Protein AF-A0A6A4BLZ5-F1 (afdb_monomer_lite)

Organism: NCBI:txid129364

Structure (mmCIF, N/CA/C/O backbone):
data_AF-A0A6A4BLZ5-F1
#
_entry.id   AF-A0A6A4BLZ5-F1
#
loop_
_atom_site.group_PDB
_atom_site.id
_atom_site.type_symbol
_atom_site.label_atom_id
_atom_site.label_alt_id
_atom_site.label_comp_id
_atom_site.label_asym_id
_atom_site.label_entity_id
_atom_site.label_seq_id
_atom_site.pdbx_PDB_ins_code
_atom_site.Cartn_x
_atom_site.Cartn_y
_atom_site.Cartn_z
_atom_site.occupancy
_atom_site.B_iso_or_equiv
_atom_site.auth_seq_id
_atom_site.auth_comp_id
_atom_site.auth_asym_id
_atom_site.auth_atom_id
_atom_site.pdbx_PDB_model_num
ATOM 1 N N . MET A 1 1 ? 7.631 8.206 -16.250 1.00 63.62 1 MET A N 1
ATOM 2 C CA . MET A 1 1 ? 6.475 8.730 -15.490 1.00 63.62 1 MET A CA 1
ATOM 3 C C . MET A 1 1 ? 6.572 8.176 -14.085 1.00 63.62 1 MET A C 1
ATOM 5 O O . MET A 1 1 ? 6.847 6.991 -13.968 1.00 63.62 1 MET A O 1
ATOM 9 N N . ASP A 1 2 ? 6.411 9.007 -13.057 1.00 81.25 2 ASP A N 1
ATOM 10 C CA . ASP A 1 2 ? 6.379 8.543 -11.665 1.00 81.25 2 ASP A CA 1
ATOM 11 C C . ASP A 1 2 ? 5.072 7.752 -11.422 1.00 81.25 2 ASP A C 1
ATOM 13 O O . ASP A 1 2 ? 3.991 8.345 -11.517 1.00 81.25 2 ASP A O 1
ATOM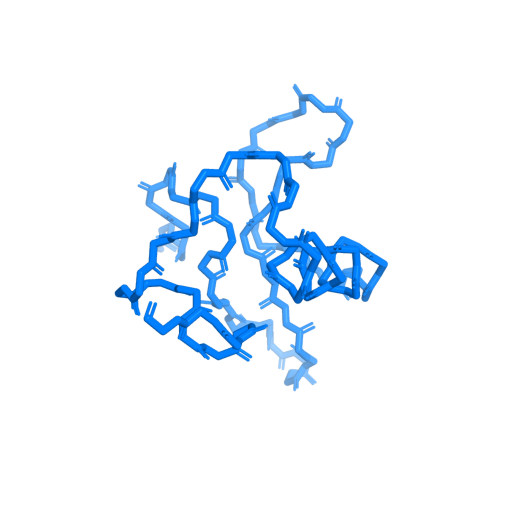 17 N N . PRO A 1 3 ? 5.134 6.427 -11.169 1.00 85.00 3 PRO A N 1
ATOM 18 C CA . PRO A 1 3 ? 3.946 5.595 -10.969 1.00 85.00 3 PRO A CA 1
ATOM 19 C C . PRO A 1 3 ? 3.223 5.902 -9.652 1.00 85.00 3 PRO A C 1
ATOM 21 O O . PRO A 1 3 ? 2.046 5.562 -9.512 1.00 85.00 3 PRO A O 1
ATOM 24 N N . CYS A 1 4 ? 3.907 6.538 -8.702 1.00 91.19 4 CYS A N 1
ATOM 25 C CA . CYS A 1 4 ? 3.381 6.804 -7.375 1.00 91.19 4 CYS A CA 1
ATOM 26 C C . CYS A 1 4 ? 2.788 8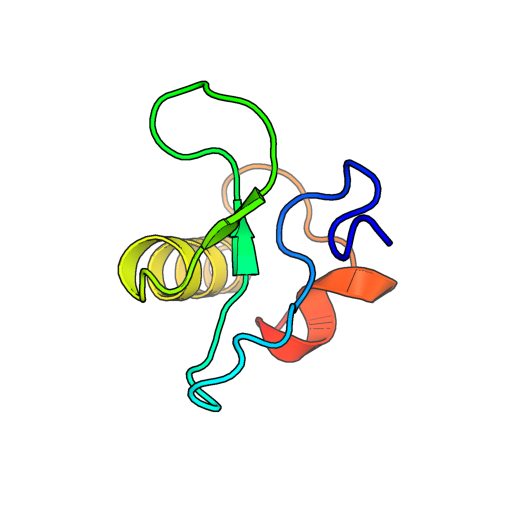.197 -7.246 1.00 91.19 4 CYS A C 1
ATOM 28 O O . CYS A 1 4 ? 1.851 8.362 -6.474 1.00 91.19 4 CYS A O 1
ATOM 30 N N . LYS A 1 5 ? 3.280 9.185 -8.006 1.00 90.62 5 LYS A N 1
ATOM 31 C CA . LYS A 1 5 ? 2.822 10.587 -7.938 1.00 90.62 5 LYS A CA 1
ATOM 32 C C . LYS A 1 5 ? 2.812 11.143 -6.502 1.00 90.62 5 LYS A C 1
ATOM 34 O O . LYS A 1 5 ? 1.984 11.981 -6.166 1.00 90.62 5 LYS A O 1
ATOM 39 N N . GLY A 1 6 ? 3.708 10.646 -5.647 1.00 90.31 6 GLY A N 1
ATOM 40 C CA . GLY A 1 6 ? 3.750 10.984 -4.220 1.00 90.31 6 GLY A CA 1
ATOM 41 C C . GLY A 1 6 ? 2.645 10.368 -3.348 1.00 90.31 6 GLY A C 1
ATOM 42 O O . GLY A 1 6 ? 2.559 10.707 -2.172 1.00 90.31 6 GLY A O 1
ATOM 43 N N . THR A 1 7 ? 1.821 9.459 -3.870 1.00 93.19 7 THR A N 1
ATOM 44 C CA . THR A 1 7 ? 0.745 8.795 -3.121 1.00 93.19 7 THR A CA 1
ATOM 45 C C . THR A 1 7 ? 1.226 7.469 -2.531 1.00 93.19 7 THR A C 1
ATOM 47 O O . THR A 1 7 ? 1.656 6.570 -3.258 1.00 93.19 7 THR A O 1
ATOM 50 N N . LEU A 1 8 ? 1.143 7.328 -1.204 1.00 93.38 8 LEU A N 1
ATOM 51 C CA . LEU A 1 8 ? 1.416 6.068 -0.505 1.00 93.38 8 LEU A CA 1
ATOM 52 C C . LEU A 1 8 ? 0.318 5.030 -0.760 1.00 93.38 8 LEU A C 1
ATOM 54 O O . LEU A 1 8 ? -0.826 5.369 -1.038 1.00 93.38 8 LEU A O 1
ATOM 58 N N . TYR A 1 9 ? 0.681 3.754 -0.647 1.00 95.12 9 TYR A N 1
ATOM 59 C CA . TYR A 1 9 ? -0.209 2.585 -0.694 1.00 95.12 9 TYR A CA 1
ATOM 60 C C . TYR A 1 9 ? -0.940 2.337 -2.024 1.00 95.12 9 TYR A C 1
ATOM 62 O O . TYR A 1 9 ? -1.613 1.320 -2.197 1.00 95.12 9 TYR A O 1
ATOM 70 N N . ARG A 1 10 ? -0.736 3.207 -3.014 1.00 94.62 10 ARG A N 1
ATOM 71 C CA . ARG A 1 10 ? -1.186 3.021 -4.392 1.00 94.62 10 ARG A CA 1
ATOM 72 C C . ARG A 1 10 ? -0.547 1.775 -5.012 1.00 94.62 10 ARG A C 1
ATOM 74 O O . ARG A 1 10 ? 0.662 1.573 -4.891 1.00 94.62 10 ARG A O 1
ATOM 81 N N . GLN A 1 11 ? -1.336 0.972 -5.725 1.00 94.12 11 GLN A N 1
ATOM 82 C CA . GLN A 1 11 ? -0.802 -0.138 -6.516 1.00 94.12 11 GLN A CA 1
ATOM 83 C C . GLN A 1 11 ? 0.052 0.395 -7.673 1.00 94.12 11 GLN A C 1
ATOM 85 O O . GLN A 1 11 ? -0.348 1.319 -8.389 1.00 94.12 11 GLN A O 1
ATOM 90 N N . CYS A 1 12 ? 1.220 -0.202 -7.879 1.00 92.38 12 CYS A N 1
ATOM 91 C CA . CYS A 1 12 ? 2.100 0.106 -8.999 1.00 92.38 12 CYS A CA 1
ATOM 92 C C . CYS A 1 12 ? 2.524 -1.183 -9.710 1.00 92.38 12 CYS A C 1
ATOM 94 O O . CYS A 1 12 ? 2.472 -2.270 -9.138 1.00 92.38 12 CYS A O 1
ATOM 96 N N . VAL A 1 13 ? 2.894 -1.064 -10.985 1.00 85.62 13 VAL A N 1
ATOM 97 C CA . VAL A 1 13 ? 3.277 -2.209 -11.816 1.00 85.62 13 VAL A CA 1
ATOM 98 C C . VAL A 1 13 ? 4.794 -2.267 -11.891 1.00 85.62 13 VAL A C 1
ATOM 100 O O . VAL A 1 13 ? 5.418 -1.366 -12.450 1.00 85.62 13 VAL A O 1
ATOM 103 N N . ASP A 1 14 ? 5.371 -3.331 -11.344 1.00 79.81 14 ASP A N 1
ATOM 104 C CA . ASP A 1 14 ? 6.758 -3.697 -11.609 1.00 79.81 14 ASP A CA 1
ATOM 105 C C . ASP A 1 14 ? 6.849 -4.472 -12.942 1.00 79.81 14 ASP A C 1
ATOM 107 O O . ASP A 1 14 ? 5.945 -5.264 -13.237 1.00 79.81 14 ASP A O 1
ATOM 111 N N . PRO A 1 15 ? 7.912 -4.298 -13.756 1.00 78.44 15 PRO A N 1
ATOM 112 C CA . PRO A 1 15 ? 8.086 -5.025 -15.019 1.00 78.44 15 PRO A CA 1
ATOM 113 C C . PRO A 1 15 ? 8.054 -6.554 -14.883 1.00 78.44 15 PRO A C 1
ATOM 115 O O . PRO A 1 15 ? 7.779 -7.251 -15.856 1.00 78.44 15 PRO A O 1
ATOM 118 N N . SER A 1 16 ? 8.308 -7.077 -13.683 1.00 80.75 16 SER A N 1
ATOM 119 C CA . SER A 1 16 ? 8.280 -8.507 -13.370 1.00 80.75 16 SER A CA 1
ATOM 120 C C . SER A 1 16 ? 6.863 -9.045 -13.119 1.00 80.75 16 SER A C 1
ATOM 122 O O . SER A 1 16 ? 6.698 -10.239 -12.882 1.00 80.75 16 SER A O 1
ATOM 124 N N . GLY A 1 17 ? 5.836 -8.184 -13.124 1.00 81.50 17 GLY A N 1
ATOM 125 C CA . GLY A 1 17 ? 4.441 -8.562 -12.864 1.00 81.50 17 GLY A CA 1
ATOM 126 C C . GLY A 1 17 ? 4.139 -8.902 -11.400 1.00 81.50 17 GLY A C 1
ATOM 127 O O . GLY A 1 17 ? 3.079 -9.446 -11.098 1.00 81.50 17 GLY A O 1
ATOM 128 N N . VAL A 1 18 ? 5.065 -8.600 -10.486 1.00 88.88 18 VAL A N 1
ATOM 129 C CA . VAL A 1 18 ? 4.907 -8.848 -9.049 1.00 88.88 18 VAL A CA 1
ATOM 130 C C . VAL A 1 18 ? 4.002 -7.781 -8.431 1.00 88.88 18 VAL A C 1
ATOM 132 O O . VAL A 1 18 ? 4.085 -6.601 -8.779 1.00 88.88 18 VAL A O 1
ATOM 135 N N . GLU A 1 19 ? 3.143 -8.191 -7.491 1.00 91.00 19 GLU A N 1
ATOM 136 C CA . GLU A 1 19 ? 2.313 -7.272 -6.706 1.00 91.00 19 GLU A CA 1
ATOM 137 C C . GLU A 1 19 ? 3.208 -6.252 -5.991 1.00 91.00 19 GLU A C 1
ATOM 139 O O . GLU A 1 19 ? 4.027 -6.616 -5.147 1.00 91.00 19 GLU A O 1
ATOM 144 N N . SER A 1 20 ? 3.058 -4.982 -6.363 1.00 94.50 20 SER A N 1
ATOM 145 C CA . SER A 1 20 ? 3.937 -3.902 -5.923 1.00 94.50 20 SER A CA 1
ATOM 146 C C . SER A 1 20 ? 3.123 -2.700 -5.471 1.00 94.50 20 SER A C 1
ATOM 148 O O . SER A 1 20 ? 2.000 -2.462 -5.932 1.00 94.50 20 SER A O 1
ATOM 150 N N . MET A 1 21 ? 3.691 -1.939 -4.543 1.00 95.44 21 MET A N 1
ATOM 151 C CA . MET A 1 21 ? 3.003 -0.841 -3.881 1.00 95.44 21 MET A CA 1
ATOM 152 C C . MET A 1 21 ? 3.916 0.363 -3.728 1.00 95.44 21 MET A C 1
ATOM 154 O O . MET A 1 21 ? 5.093 0.240 -3.400 1.00 95.44 21 MET A O 1
ATOM 158 N N . CYS A 1 22 ? 3.343 1.545 -3.915 1.00 95.44 22 CYS A N 1
ATOM 159 C CA . CYS A 1 22 ? 4.005 2.798 -3.616 1.00 95.44 22 CYS A CA 1
ATOM 160 C C . CYS A 1 22 ? 4.236 2.921 -2.115 1.00 95.44 22 CYS A C 1
ATOM 162 O O . CYS A 1 22 ? 3.294 3.036 -1.329 1.00 95.44 22 CYS A O 1
ATOM 164 N N . TYR A 1 23 ? 5.496 2.870 -1.708 1.00 95.00 23 TYR A N 1
ATOM 165 C CA . TYR A 1 23 ? 5.857 2.840 -0.304 1.00 95.00 23 TYR A CA 1
ATOM 166 C C . TYR A 1 23 ? 7.126 3.642 -0.043 1.00 95.00 23 TYR A C 1
ATOM 168 O O . TYR A 1 23 ? 7.971 3.836 -0.918 1.00 95.00 23 TYR A O 1
ATOM 176 N N . ASN A 1 24 ? 7.243 4.125 1.190 1.00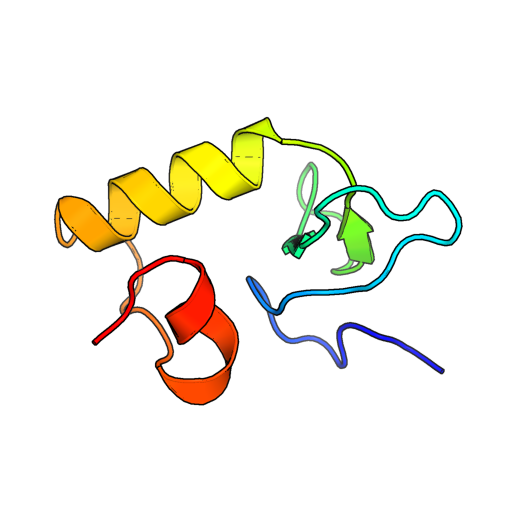 93.50 24 ASN A N 1
ATOM 177 C CA . ASN A 1 24 ? 8.445 4.761 1.687 1.00 93.50 24 ASN A CA 1
ATOM 178 C C . ASN A 1 24 ? 9.268 3.732 2.476 1.00 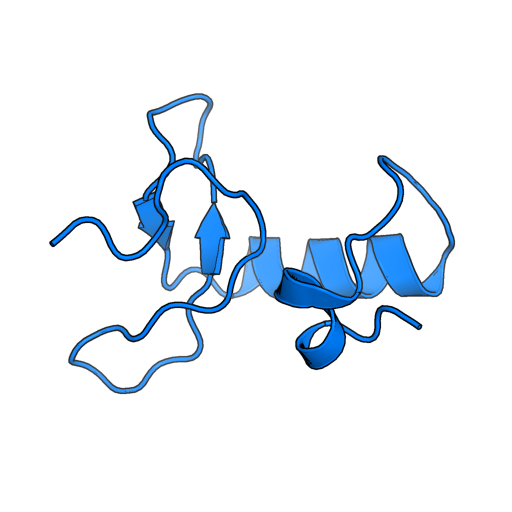93.50 24 ASN A C 1
ATOM 180 O O . ASN A 1 24 ? 9.105 3.564 3.688 1.00 93.50 24 ASN A O 1
ATOM 184 N N . ALA A 1 25 ? 10.174 3.042 1.787 1.00 89.81 25 ALA A N 1
ATOM 185 C CA . ALA A 1 25 ? 11.118 2.159 2.450 1.00 89.81 25 ALA A CA 1
ATOM 186 C C . ALA A 1 25 ? 12.195 2.976 3.181 1.00 89.81 25 ALA A C 1
ATOM 188 O O . ALA A 1 25 ? 12.974 3.692 2.558 1.00 89.81 25 ALA A O 1
ATOM 189 N N . ARG A 1 26 ? 12.298 2.801 4.505 1.00 87.94 26 ARG A N 1
ATOM 190 C CA . ARG A 1 26 ? 13.361 3.394 5.347 1.00 87.94 26 ARG A CA 1
ATOM 191 C C . ARG A 1 26 ? 13.409 4.932 5.322 1.00 87.94 26 ARG A C 1
ATOM 193 O O . ARG A 1 26 ? 14.495 5.497 5.376 1.00 87.94 26 ARG A O 1
ATOM 200 N N . PHE A 1 27 ? 12.256 5.598 5.271 1.00 86.94 27 PHE A N 1
ATOM 201 C CA . PHE A 1 27 ? 12.154 7.069 5.230 1.00 86.94 27 PHE A CA 1
ATOM 202 C C . PHE A 1 27 ? 12.806 7.727 3.990 1.00 86.94 27 PHE A C 1
ATOM 204 O O . PHE A 1 27 ? 13.134 8.911 4.013 1.00 86.94 27 PHE A O 1
ATOM 211 N N . MET A 1 28 ? 12.966 6.977 2.898 1.00 90.88 28 MET A N 1
ATOM 212 C CA . MET A 1 28 ? 13.369 7.468 1.578 1.00 90.88 28 MET A CA 1
ATOM 213 C C . MET A 1 28 ? 12.206 8.151 0.826 1.00 90.88 28 MET A C 1
ATOM 215 O O . MET A 1 28 ? 11.120 8.366 1.357 1.00 90.88 28 MET A O 1
ATOM 219 N N . GLY A 1 29 ? 12.418 8.525 -0.439 1.00 91.00 29 GLY A N 1
ATOM 220 C CA . GLY A 1 29 ? 11.324 8.958 -1.313 1.00 91.00 29 GLY A CA 1
ATOM 221 C C . GLY A 1 29 ? 10.302 7.840 -1.557 1.00 91.00 29 GLY A C 1
ATOM 222 O O . GLY A 1 29 ? 10.636 6.657 -1.487 1.00 91.00 29 GLY 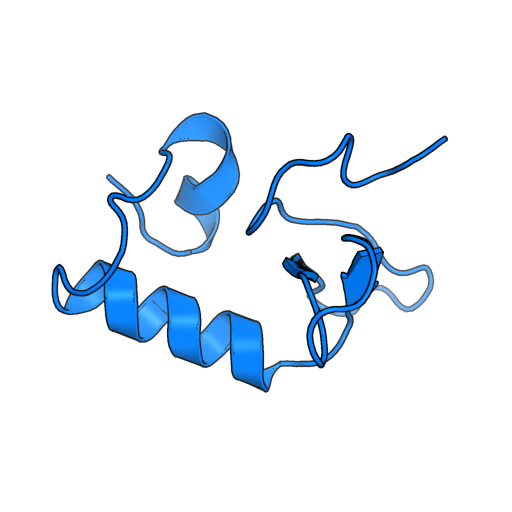A O 1
ATOM 223 N N . ILE A 1 30 ? 9.058 8.216 -1.863 1.00 94.00 30 ILE A N 1
ATOM 224 C CA . ILE A 1 30 ? 8.016 7.256 -2.246 1.00 94.00 30 ILE A CA 1
ATOM 225 C C . ILE A 1 30 ? 8.379 6.677 -3.609 1.00 94.00 30 ILE A C 1
ATOM 227 O O . ILE A 1 30 ? 8.546 7.413 -4.580 1.00 94.00 30 ILE A O 1
ATOM 231 N N . ALA A 1 31 ? 8.481 5.357 -3.673 1.00 93.12 31 ALA A N 1
ATOM 232 C CA . ALA A 1 31 ? 8.780 4.633 -4.895 1.00 93.12 31 ALA A CA 1
ATOM 233 C C . ALA A 1 31 ? 7.937 3.360 -4.973 1.00 93.12 31 ALA A C 1
ATOM 235 O O . ALA A 1 31 ? 7.364 2.915 -3.977 1.00 93.12 31 ALA A O 1
ATOM 236 N N . CYS A 1 32 ? 7.859 2.783 -6.170 1.00 92.62 32 CYS A N 1
ATOM 237 C CA . CYS A 1 32 ? 7.241 1.479 -6.348 1.00 92.62 32 CYS A CA 1
ATOM 238 C C . CYS A 1 32 ? 8.139 0.413 -5.713 1.00 92.62 32 CYS A C 1
ATOM 240 O O . CYS A 1 32 ? 9.281 0.241 -6.138 1.00 92.62 32 CYS A O 1
ATOM 242 N N . ASP A 1 33 ? 7.633 -0.259 -4.683 1.00 91.62 33 ASP A N 1
ATOM 243 C CA . ASP A 1 33 ? 8.347 -1.291 -3.939 1.00 91.62 33 ASP A CA 1
ATOM 244 C C . ASP A 1 33 ? 7.670 -2.651 -4.170 1.00 91.62 33 ASP A C 1
ATOM 246 O O . ASP A 1 33 ? 6.452 -2.793 -4.021 1.00 91.62 33 ASP A O 1
ATOM 250 N N . THR A 1 34 ? 8.467 -3.651 -4.546 1.00 93.44 34 THR A N 1
ATOM 251 C CA . THR A 1 34 ? 8.036 -5.040 -4.778 1.00 93.44 34 THR A CA 1
ATOM 252 C C . THR A 1 34 ? 8.041 -5.875 -3.493 1.00 93.44 34 THR 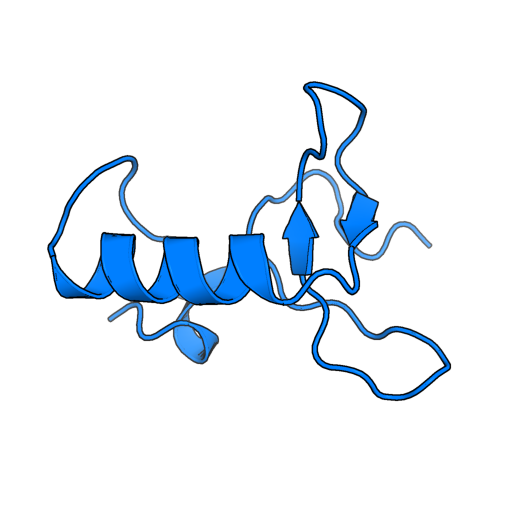A C 1
ATOM 254 O O . THR A 1 34 ? 7.789 -7.081 -3.521 1.00 93.44 34 THR A O 1
ATOM 257 N N . ASN A 1 35 ? 8.404 -5.284 -2.353 1.00 92.19 35 ASN A N 1
ATOM 258 C CA . ASN A 1 35 ? 8.455 -5.966 -1.074 1.00 92.19 35 ASN A CA 1
ATOM 259 C C . ASN A 1 35 ? 7.032 -6.326 -0.604 1.00 92.19 35 ASN A C 1
ATOM 261 O O . ASN A 1 35 ? 6.203 -5.441 -0.374 1.00 92.19 35 ASN A O 1
ATOM 265 N N . PRO A 1 36 ? 6.734 -7.615 -0.365 1.00 93.50 36 PRO A N 1
ATOM 266 C CA . PRO A 1 36 ? 5.399 -8.032 0.044 1.00 93.50 36 PRO A CA 1
ATOM 267 C C . PRO A 1 36 ? 5.072 -7.687 1.505 1.00 93.50 36 PRO A C 1
ATOM 269 O O . PRO A 1 36 ? 3.903 -7.744 1.894 1.00 93.50 36 PRO A O 1
ATOM 272 N N . PHE A 1 37 ? 6.062 -7.380 2.354 1.00 95.00 37 PHE A N 1
ATOM 273 C CA . PHE A 1 37 ? 5.819 -7.140 3.781 1.00 95.00 37 PHE A CA 1
ATOM 274 C C . PHE A 1 37 ? 5.032 -5.846 4.053 1.00 95.00 37 PHE A C 1
ATOM 276 O O . PHE A 1 37 ? 4.036 -5.935 4.775 1.00 95.00 37 PHE A O 1
ATOM 283 N N . PRO A 1 38 ? 5.379 -4.678 3.468 1.00 94.50 38 PRO A N 1
ATOM 284 C CA . PRO A 1 38 ? 4.556 -3.471 3.569 1.00 94.50 38 PRO A CA 1
ATOM 285 C C . PRO A 1 38 ? 3.109 -3.674 3.109 1.00 94.50 38 PRO A C 1
ATOM 287 O O . PRO A 1 38 ? 2.189 -3.211 3.776 1.00 94.50 38 PRO A O 1
ATOM 290 N N . ILE A 1 39 ? 2.894 -4.428 2.027 1.00 95.62 39 ILE A N 1
ATOM 291 C CA . ILE A 1 39 ? 1.554 -4.725 1.494 1.00 95.62 39 ILE A CA 1
ATOM 292 C C . ILE A 1 39 ? 0.735 -5.524 2.513 1.00 95.62 39 ILE A C 1
ATOM 294 O O . ILE A 1 39 ? -0.384 -5.148 2.863 1.00 95.62 39 ILE A O 1
ATOM 298 N N . ARG A 1 40 ? 1.303 -6.614 3.051 1.00 96.56 40 ARG A N 1
ATOM 299 C CA . ARG A 1 40 ? 0.641 -7.425 4.091 1.00 96.56 40 ARG A CA 1
ATOM 300 C C . ARG A 1 40 ? 0.370 -6.619 5.357 1.00 96.56 40 ARG A C 1
ATOM 302 O O . ARG A 1 40 ? -0.693 -6.765 5.954 1.00 96.56 40 ARG A O 1
ATOM 309 N N . MET A 1 41 ? 1.323 -5.780 5.759 1.00 95.56 41 MET A N 1
ATOM 310 C CA . MET A 1 41 ? 1.180 -4.904 6.917 1.00 95.56 41 MET A CA 1
ATOM 311 C C . MET A 1 41 ? 0.021 -3.922 6.719 1.00 95.56 41 MET A C 1
ATOM 313 O O . MET A 1 41 ? -0.834 -3.834 7.599 1.00 95.56 41 MET A O 1
ATOM 317 N N . ARG A 1 42 ? -0.075 -3.261 5.558 1.00 96.62 42 ARG A N 1
ATOM 318 C CA . ARG A 1 42 ? -1.159 -2.311 5.286 1.00 96.62 42 ARG A CA 1
ATOM 319 C C . ARG A 1 42 ? -2.529 -2.990 5.220 1.00 96.62 42 ARG A C 1
ATOM 321 O O . ARG A 1 42 ? -3.462 -2.502 5.848 1.00 96.62 42 ARG A O 1
ATOM 328 N N . ARG A 1 43 ? -2.641 -4.172 4.595 1.00 96.81 43 ARG A N 1
ATOM 329 C CA . ARG A 1 43 ? -3.873 -4.993 4.639 1.00 96.81 43 ARG A CA 1
ATOM 330 C C . ARG A 1 43 ? -4.323 -5.272 6.080 1.00 96.81 43 ARG A C 1
ATOM 332 O O . ARG A 1 43 ? -5.505 -5.161 6.397 1.00 96.81 43 ARG A O 1
ATOM 339 N N . LEU A 1 44 ? -3.385 -5.605 6.972 1.00 97.31 44 LEU A N 1
ATOM 340 C CA . LEU A 1 44 ? -3.683 -5.865 8.384 1.00 97.31 44 LEU A CA 1
ATOM 341 C C . LEU A 1 44 ? -4.092 -4.596 9.144 1.00 97.31 44 LEU A C 1
ATOM 343 O O . LEU A 1 44 ? -4.981 -4.663 9.992 1.00 97.31 44 LEU A O 1
ATOM 347 N N . GLN A 1 45 ? -3.454 -3.460 8.852 1.00 96.62 45 GLN A N 1
ATOM 348 C CA . GLN A 1 45 ? -3.809 -2.162 9.429 1.00 96.62 45 GLN A CA 1
ATOM 349 C C . GLN A 1 45 ? -5.246 -1.773 9.079 1.00 96.62 45 GLN A C 1
ATOM 351 O O . GLN A 1 45 ? -6.027 -1.477 9.981 1.00 96.62 45 GLN A O 1
ATOM 356 N N . ILE A 1 46 ? -5.612 -1.882 7.797 1.00 97.12 46 ILE A N 1
ATOM 357 C CA . ILE A 1 46 ? -6.969 -1.615 7.303 1.00 97.12 46 ILE A CA 1
ATOM 358 C C . ILE A 1 46 ? -7.976 -2.547 7.979 1.00 97.12 46 ILE A C 1
ATOM 360 O O . ILE A 1 46 ? -8.956 -2.084 8.555 1.00 97.12 46 ILE A O 1
ATOM 364 N N . ALA A 1 47 ? -7.706 -3.856 7.990 1.00 96.94 47 ALA A N 1
ATOM 365 C CA . ALA A 1 47 ? -8.612 -4.841 8.582 1.00 96.94 47 ALA A CA 1
ATOM 366 C C . ALA A 1 47 ? -8.855 -4.623 10.088 1.00 96.94 47 ALA A C 1
ATOM 368 O O . ALA A 1 47 ? -9.908 -4.994 10.603 1.00 96.94 47 ALA A O 1
ATOM 369 N N . ARG A 1 48 ? -7.881 -4.047 10.802 1.00 97.06 48 ARG A N 1
ATOM 370 C CA . ARG A 1 48 ? -7.974 -3.744 12.238 1.00 97.06 48 ARG A CA 1
ATOM 371 C C . ARG A 1 48 ? -8.401 -2.304 12.535 1.00 97.06 48 ARG A C 1
ATOM 373 O O . ARG A 1 48 ? -8.582 -1.987 13.706 1.00 97.06 48 ARG A O 1
ATOM 380 N N . GLY A 1 49 ? -8.535 -1.450 11.520 1.00 95.12 49 GLY A N 1
ATOM 381 C CA . GLY A 1 49 ? -8.829 -0.026 11.692 1.00 95.12 49 GLY A CA 1
ATOM 382 C C . GLY A 1 49 ? -7.755 0.723 12.489 1.00 95.12 49 GLY A C 1
ATOM 383 O O . GLY A 1 49 ? -8.090 1.562 13.319 1.00 95.12 49 GLY A O 1
ATOM 384 N N . VAL A 1 50 ? -6.474 0.387 12.293 1.00 95.56 50 VAL A N 1
ATOM 385 C CA . VAL A 1 50 ? -5.342 1.012 13.003 1.00 95.56 50 VAL A CA 1
ATOM 386 C C . VAL A 1 50 ? -4.426 1.773 12.047 1.00 95.56 50 VAL A C 1
ATOM 388 O O . VAL A 1 50 ? -4.223 1.355 10.909 1.00 95.56 50 VAL A O 1
ATOM 391 N N . GLY A 1 51 ? -3.798 2.839 12.544 1.00 91.00 51 GLY A N 1
ATOM 392 C CA . GLY A 1 51 ? -2.949 3.722 11.741 1.00 91.00 51 GLY A CA 1
ATOM 393 C C . GLY A 1 51 ? -3.759 4.801 11.025 1.00 91.00 51 GLY A C 1
ATOM 394 O O . GLY A 1 51 ? -4.857 5.145 11.460 1.00 91.00 51 GLY A O 1
ATOM 395 N N . ASP A 1 52 ? -3.202 5.340 9.943 1.00 91.50 52 ASP A N 1
ATOM 396 C CA . ASP A 1 52 ? -3.879 6.368 9.153 1.00 91.50 52 ASP A CA 1
ATOM 397 C C . ASP A 1 52 ? -5.111 5.790 8.441 1.00 91.50 52 ASP A C 1
ATOM 399 O O . ASP A 1 52 ? -5.030 4.653 7.941 1.00 91.50 52 ASP A O 1
ATOM 403 N N . PRO A 1 53 ? -6.218 6.561 8.345 1.00 93.75 53 PRO A N 1
ATOM 404 C CA . PRO A 1 53 ? -7.378 6.196 7.541 1.00 93.75 53 PRO A CA 1
ATOM 405 C C . PRO A 1 53 ? -6.954 5.764 6.141 1.00 93.75 53 PRO A C 1
ATOM 407 O O . PRO A 1 53 ? -6.030 6.335 5.560 1.00 93.75 53 PRO A O 1
ATOM 410 N N . CYS A 1 54 ? -7.596 4.724 5.620 1.00 95.62 54 CYS A N 1
ATOM 411 C CA . CYS A 1 54 ? -7.304 4.270 4.272 1.00 95.62 54 CYS A CA 1
ATOM 412 C C . CYS A 1 54 ? -8.019 5.126 3.234 1.00 95.62 54 CYS A C 1
ATOM 414 O O . CYS A 1 54 ? -9.115 5.626 3.485 1.00 95.62 54 CYS A O 1
ATOM 416 N N . ASP A 1 55 ? -7.385 5.282 2.078 1.00 95.19 55 ASP A N 1
ATOM 417 C CA . ASP A 1 55 ? -7.957 5.969 0.927 1.00 95.19 55 ASP A CA 1
ATOM 418 C C . ASP A 1 55 ? -8.645 4.953 -0.006 1.00 95.19 55 ASP A C 1
ATOM 420 O O . ASP A 1 55 ? -7.957 4.137 -0.628 1.00 95.19 55 ASP A O 1
ATOM 424 N N . PRO A 1 56 ? -9.984 4.970 -0.151 1.00 95.12 56 PRO A N 1
ATOM 425 C CA . PRO A 1 56 ? -10.688 4.024 -1.013 1.00 95.12 56 PRO A CA 1
ATOM 426 C C . PRO A 1 56 ? -10.294 4.124 -2.494 1.00 95.12 56 PRO A C 1
ATOM 428 O O . PRO A 1 56 ? -10.406 3.131 -3.210 1.00 95.12 56 PRO A O 1
ATOM 431 N N . GLU A 1 57 ? -9.814 5.278 -2.972 1.00 94.50 57 GLU A N 1
ATOM 432 C CA . GLU A 1 57 ? -9.407 5.460 -4.372 1.00 94.50 57 GLU A CA 1
ATOM 433 C C . GLU A 1 57 ? -8.136 4.661 -4.694 1.00 94.50 57 GLU A C 1
ATOM 435 O O . GLU A 1 57 ? -8.032 4.033 -5.751 1.00 94.50 57 GLU A O 1
ATOM 440 N N . TYR A 1 58 ? -7.175 4.642 -3.766 1.00 94.56 58 TYR A N 1
ATOM 441 C CA . TYR A 1 58 ? -5.863 4.023 -3.980 1.00 94.56 58 TYR A CA 1
ATOM 442 C C . TYR A 1 58 ? -5.677 2.687 -3.264 1.00 94.56 58 TYR A C 1
ATOM 444 O O . TYR A 1 58 ? -4.834 1.895 -3.685 1.00 94.56 58 TYR A O 1
ATOM 452 N N . GLU A 1 59 ? -6.445 2.423 -2.208 1.00 96.12 59 GLU A N 1
ATOM 453 C CA . GLU A 1 59 ? -6.262 1.298 -1.286 1.00 96.12 59 GLU A CA 1
ATOM 454 C C . GLU A 1 59 ? -7.434 0.303 -1.291 1.00 96.12 59 GLU A C 1
ATOM 456 O O . GLU A 1 59 ? -7.437 -0.649 -0.507 1.00 96.12 59 GLU A O 1
ATOM 461 N N . ALA A 1 60 ? -8.418 0.444 -2.188 1.00 95.56 60 ALA A N 1
ATOM 462 C CA . ALA A 1 60 ? -9.493 -0.548 -2.340 1.00 95.56 60 ALA A CA 1
ATOM 463 C C . ALA A 1 60 ? -8.948 -1.970 -2.583 1.00 95.56 60 ALA A C 1
ATOM 465 O O . ALA A 1 60 ? -9.451 -2.945 -2.024 1.00 95.56 60 ALA A O 1
ATOM 466 N N . TRP A 1 61 ? -7.853 -2.099 -3.340 1.00 93.94 61 TRP A N 1
ATOM 467 C CA . TRP A 1 61 ? -7.169 -3.376 -3.594 1.00 93.94 61 TRP A CA 1
ATOM 468 C C . TRP A 1 61 ? -6.487 -3.979 -2.343 1.00 93.94 61 TRP A C 1
ATOM 470 O O . TRP A 1 61 ? -6.146 -5.166 -2.317 1.00 93.94 61 TRP A O 1
ATOM 480 N N . LEU A 1 62 ? -6.305 -3.178 -1.289 1.00 95.19 62 LEU A N 1
ATOM 481 C CA . LEU A 1 62 ? -5.821 -3.598 0.030 1.00 95.19 62 LEU A CA 1
ATOM 482 C C . LEU A 1 62 ? -6.969 -3.932 0.998 1.00 95.19 62 LEU A C 1
ATOM 484 O O . LEU A 1 62 ? -6.706 -4.396 2.107 1.00 95.19 62 LEU A O 1
ATOM 488 N N . GLY A 1 63 ? -8.225 -3.745 0.581 1.00 94.94 63 GLY A N 1
ATOM 489 C CA . GLY A 1 63 ? -9.417 -4.017 1.384 1.00 94.94 63 GLY A CA 1
ATOM 490 C C . GLY A 1 63 ? -10.040 -2.787 2.046 1.00 94.94 63 GLY A C 1
ATOM 491 O O . GLY A 1 63 ? -10.900 -2.964 2.909 1.00 94.94 63 GLY A O 1
ATOM 492 N N . CYS A 1 64 ? -9.626 -1.572 1.665 1.00 95.69 64 CYS A N 1
ATOM 493 C CA . CYS A 1 64 ? -10.294 -0.341 2.094 1.00 95.69 64 CYS A CA 1
ATOM 494 C C . CYS A 1 64 ? -11.733 -0.288 1.546 1.00 95.69 64 CYS A C 1
ATOM 496 O O . CYS A 1 64 ? -11.973 -0.728 0.418 1.00 95.69 64 CYS A O 1
ATOM 498 N N . ARG A 1 65 ? -12.685 0.207 2.344 1.00 89.38 65 ARG A N 1
ATOM 499 C CA . ARG A 1 65 ? -14.112 0.305 2.003 1.00 89.38 65 ARG A CA 1
ATOM 500 C C . ARG A 1 65 ? -14.680 1.646 2.423 1.00 89.38 65 ARG A C 1
ATOM 502 O O . ARG A 1 65 ? -14.268 2.117 3.504 1.00 89.38 65 ARG A O 1
#

pLDDT: mean 92.0, std 5.68, range [63.62, 97.31]

Sequence (65 aa):
MDPCKGTLYRQCVDPSGVESMCYNARFMGIACDTNPFPIRMRRLQIARGVGDPCDPEYEAWLGCR

Radius of gyration: 11.21 Å; chains: 1; bounding box: 28×20×28 Å

InterPro domains:
  IPR058256 WLGC domain [PF26605] (1-65)

Foldseek 3Di:
DQQCPQPFQAFDADPVRATWTQDQDPVHGTHTGSDCPVLVVVLVCQVVVHDDQDDCVGCVVSVHD

Secondary structure (DSSP, 8-state):
--SSTT-TT-EEE-TT--EEEEE-GGG---EEE--HHHHHHHHHHHHHT-SSPP-HHHHGGGT--